Protein AF-A0AAD1YSZ8-F1 (afdb_monomer_lite)

Sequence (141 aa):
MVHGKKKKKDLIISEPYPESEYNPNRDILDGDGWISILDLLDPLHGKFGFSKLRKNFLRIESKSMPIHTPIPKPDQERLEKRAAYEQSKKDITRWEPLVKRHREAPTLYFDEDVDLGFSTVGAIASEFEPRTDLRRKLLPW

Foldseek 3Di:
DDDDDDDDDDPPDDDPDDDDPPDDDCVVDPDNSDDDVVNVCVVCPPPPPCPVVVVVVVVCVVPVPPPDDDDPPVVVVVVVVVVVVVVVVVVVVVCVVVVVCVVPDPDDDDDDPDCVDPPDVVVVVVPDDDPDPVSCVVDPD

Structure (mmCIF, N/CA/C/O backbone):
data_AF-A0AAD1YSZ8-F1
#
_entry.id   AF-A0AAD1YSZ8-F1
#
loop_
_atom_site.group_PDB
_atom_site.id
_atom_site.type_symbol
_atom_site.label_atom_id
_atom_site.label_alt_id
_atom_site.label_comp_id
_atom_site.label_asym_id
_atom_site.label_entity_id
_atom_site.label_seq_id
_atom_site.pdbx_PDB_ins_code
_atom_site.Cartn_x
_atom_site.Cartn_y
_atom_site.Cartn_z
_atom_site.occupancy
_atom_site.B_iso_or_equiv
_atom_site.auth_seq_id
_atom_site.auth_comp_id
_atom_site.auth_asym_id
_atom_site.auth_atom_id
_atom_site.pdbx_PDB_model_num
ATOM 1 N N . MET A 1 1 ? -86.068 -32.393 27.245 1.00 35.75 1 MET A N 1
ATOM 2 C CA . MET A 1 1 ? -84.745 -32.650 27.866 1.00 35.75 1 MET A CA 1
ATOM 3 C C . MET A 1 1 ? -83.697 -32.055 26.926 1.00 35.75 1 MET A C 1
ATOM 5 O O . MET A 1 1 ? -83.772 -32.385 25.761 1.00 35.75 1 MET A O 1
ATOM 9 N N . VAL A 1 2 ? -82.786 -31.131 27.241 1.00 41.03 2 VAL A N 1
ATOM 10 C CA . VAL A 1 2 ? -82.328 -30.460 28.470 1.00 41.03 2 VAL A CA 1
ATOM 11 C C . VAL A 1 2 ? -81.862 -29.054 28.045 1.00 41.03 2 VAL A C 1
ATOM 13 O O . VAL A 1 2 ? -81.104 -28.928 27.089 1.00 41.03 2 VAL A O 1
ATOM 16 N N . HIS A 1 3 ? -82.303 -27.997 28.734 1.00 36.66 3 HIS A N 1
ATOM 17 C CA . HIS A 1 3 ? -81.776 -26.638 28.546 1.00 36.66 3 HIS A CA 1
ATOM 18 C C . HIS A 1 3 ? -80.507 -26.461 29.394 1.00 36.66 3 HIS A C 1
ATOM 20 O O . HIS A 1 3 ? -80.585 -26.422 30.622 1.00 36.66 3 HIS A O 1
ATOM 26 N N . GLY A 1 4 ? -79.341 -26.338 28.758 1.00 44.09 4 GLY A N 1
ATOM 27 C CA . GLY A 1 4 ? -78.076 -26.049 29.440 1.00 44.09 4 GLY A CA 1
ATOM 28 C C . GLY A 1 4 ? -77.874 -24.547 29.647 1.00 44.09 4 GLY A C 1
ATOM 29 O O . GLY A 1 4 ? -77.461 -23.844 28.728 1.00 44.09 4 GLY A O 1
ATOM 30 N N . LYS A 1 5 ? -78.143 -24.035 30.855 1.00 53.34 5 LYS A N 1
ATOM 31 C CA . LYS A 1 5 ? -77.819 -22.646 31.226 1.00 53.34 5 LYS A CA 1
ATOM 32 C C . LYS A 1 5 ? -76.303 -22.485 31.415 1.00 53.34 5 LYS A C 1
ATOM 34 O O . LYS A 1 5 ? -75.741 -23.046 32.352 1.00 53.34 5 LYS A O 1
ATOM 39 N N . LYS A 1 6 ? -75.641 -21.677 30.578 1.00 60.00 6 LYS A N 1
ATOM 40 C CA . LYS A 1 6 ? -74.258 -21.224 30.821 1.00 60.00 6 LYS A CA 1
ATOM 41 C C . LYS A 1 6 ? -74.268 -20.073 31.832 1.00 60.00 6 LYS A C 1
ATOM 43 O O . LYS A 1 6 ? -74.847 -19.024 31.561 1.00 60.00 6 LYS A O 1
ATOM 48 N N . LYS A 1 7 ? -73.630 -20.258 32.991 1.00 63.22 7 LYS A N 1
ATOM 49 C CA . LYS A 1 7 ? -73.382 -19.171 33.950 1.00 63.22 7 LYS A CA 1
ATOM 50 C C . LYS A 1 7 ? -72.205 -18.317 33.469 1.00 63.22 7 LYS A C 1
ATOM 52 O O . LYS A 1 7 ? -71.133 -18.859 33.209 1.00 63.22 7 LYS A O 1
ATOM 57 N N . LYS A 1 8 ? -72.406 -17.000 33.356 1.00 63.00 8 LYS A N 1
ATOM 58 C CA . LYS A 1 8 ? -71.309 -16.033 33.215 1.00 63.00 8 LYS A CA 1
ATOM 59 C C . LYS A 1 8 ? -70.582 -15.956 34.559 1.00 63.00 8 LYS A C 1
ATOM 61 O O . LYS A 1 8 ? -71.233 -15.860 35.594 1.00 63.00 8 LYS A O 1
ATOM 66 N N . LYS A 1 9 ? -69.257 -16.088 34.535 1.00 60.94 9 LYS A N 1
ATOM 67 C CA . LYS A 1 9 ? -68.403 -15.817 35.693 1.00 60.94 9 LYS A CA 1
ATOM 68 C C . LYS A 1 9 ? -68.094 -14.324 35.662 1.00 60.94 9 LYS A C 1
ATOM 70 O O . LYS A 1 9 ? -67.579 -13.860 34.647 1.00 60.94 9 LYS A O 1
ATOM 75 N N . ASP A 1 10 ? -68.424 -13.609 36.729 1.00 58.53 10 ASP A N 1
ATOM 76 C CA . ASP A 1 10 ? -68.004 -12.221 36.902 1.00 58.53 10 ASP A CA 1
ATOM 77 C C . ASP A 1 10 ? -66.487 -12.220 37.098 1.00 58.53 10 ASP A C 1
ATOM 79 O O . ASP A 1 10 ? -65.963 -12.725 38.092 1.00 58.53 10 ASP A O 1
ATOM 83 N N . LEU A 1 11 ? -65.776 -11.757 36.072 1.00 56.28 11 LEU A N 1
ATOM 84 C CA . LEU A 1 11 ? -64.326 -11.658 36.073 1.00 56.28 11 LEU A CA 1
ATOM 85 C C . LEU A 1 11 ? -63.972 -10.384 36.841 1.00 56.28 11 LEU A C 1
ATOM 87 O O . LEU A 1 11 ? -63.948 -9.295 36.276 1.00 56.28 11 LEU A O 1
ATOM 91 N N . ILE A 1 12 ? -63.767 -10.512 38.150 1.00 61.81 12 ILE A N 1
ATOM 92 C CA . ILE A 1 12 ? -63.179 -9.436 38.947 1.00 61.81 12 ILE A CA 1
ATOM 93 C C . ILE A 1 12 ? -61.693 -9.413 38.589 1.00 61.81 12 ILE A C 1
ATOM 95 O O . ILE A 1 12 ? -60.933 -10.294 38.991 1.00 61.81 12 ILE A O 1
ATOM 99 N N . ILE A 1 13 ? -61.309 -8.447 37.759 1.00 56.69 13 ILE A N 1
ATOM 100 C CA . ILE A 1 13 ? -59.917 -8.184 37.403 1.00 56.69 13 ILE A CA 1
ATOM 101 C C . ILE A 1 13 ? -59.352 -7.323 38.532 1.00 56.69 13 ILE A C 1
ATOM 103 O O . ILE A 1 13 ? -59.610 -6.127 38.585 1.00 56.69 13 ILE A O 1
ATOM 107 N N . SER A 1 14 ? -58.646 -7.945 39.475 1.00 63.28 14 SER A N 1
ATOM 108 C CA . SER A 1 14 ? -57.835 -7.214 40.446 1.00 63.28 14 SER A CA 1
ATOM 109 C C . SER A 1 14 ? -56.508 -6.849 39.794 1.00 63.28 14 SER A C 1
ATOM 111 O O . SER A 1 14 ? -55.806 -7.727 39.284 1.00 63.28 14 SER A O 1
ATOM 113 N N . GLU A 1 15 ? -56.176 -5.568 39.815 1.00 61.38 15 GLU A N 1
ATOM 114 C CA . GLU A 1 15 ? -54.910 -5.044 39.318 1.00 61.38 15 GLU A CA 1
ATOM 115 C C . GLU A 1 15 ? -53.745 -5.701 40.083 1.00 61.38 15 GLU A C 1
ATOM 117 O O . GLU A 1 15 ? -53.833 -5.886 41.300 1.00 61.38 15 GLU A O 1
ATOM 122 N N . PRO A 1 16 ? -52.657 -6.108 39.408 1.00 61.41 16 PRO A N 1
ATOM 123 C CA . PRO A 1 16 ? -51.588 -6.884 40.036 1.00 61.41 16 PRO A CA 1
ATOM 124 C C . PRO A 1 16 ? -50.692 -6.078 40.992 1.00 61.41 16 PRO A C 1
ATOM 126 O O . PRO A 1 16 ? -49.785 -6.664 41.585 1.00 61.41 16 PRO A O 1
ATOM 129 N N . TYR A 1 17 ? -50.913 -4.767 41.154 1.00 58.97 17 TYR A N 1
ATOM 130 C CA . TYR A 1 17 ? -50.042 -3.897 41.945 1.00 58.97 17 TYR A CA 1
ATOM 131 C C . TYR A 1 17 ? -50.820 -2.936 42.855 1.00 58.97 17 TYR A C 1
ATOM 133 O O . TYR A 1 17 ? -51.924 -2.529 42.506 1.00 58.97 17 TYR A O 1
ATOM 141 N N . PRO A 1 18 ? -50.247 -2.556 44.016 1.00 63.06 18 PRO A N 1
ATOM 142 C CA . PRO A 1 18 ? -50.830 -1.546 44.894 1.00 63.06 18 PRO A CA 1
ATOM 143 C C . PRO A 1 18 ? -50.883 -0.190 44.184 1.00 63.06 18 PRO A C 1
ATOM 145 O O . PRO A 1 18 ? -49.874 0.236 43.616 1.00 63.06 18 PRO A O 1
ATOM 148 N N . GLU A 1 19 ? -52.026 0.494 44.256 1.00 59.00 19 GLU A N 1
ATOM 149 C CA . GLU A 1 19 ? -52.185 1.871 43.782 1.00 59.00 19 GLU A CA 1
ATOM 150 C C . GLU A 1 19 ? -51.158 2.770 44.489 1.00 59.00 19 GLU A C 1
ATOM 152 O O . GLU A 1 19 ? -51.250 3.044 45.685 1.00 59.00 19 GLU A O 1
ATOM 157 N N . SER A 1 20 ? -50.119 3.169 43.758 1.00 60.19 20 SER A N 1
ATOM 158 C CA . SER A 1 20 ? -49.073 4.072 44.227 1.00 60.19 20 SER A CA 1
ATOM 159 C C . SER A 1 20 ? -49.103 5.312 43.352 1.00 60.19 20 SER A C 1
ATOM 161 O O . SER A 1 20 ? -48.884 5.216 42.146 1.00 60.19 20 SER A O 1
ATOM 163 N N . GLU A 1 21 ? -49.308 6.478 43.965 1.00 60.91 21 GLU A N 1
ATOM 164 C CA . GLU A 1 21 ? -49.285 7.794 43.301 1.00 60.91 21 GLU A CA 1
ATOM 165 C C . GLU A 1 21 ? -47.957 8.085 42.578 1.00 60.91 21 GLU A C 1
ATOM 167 O O . GLU A 1 21 ? -47.877 8.984 41.744 1.00 60.91 21 GLU A O 1
ATOM 172 N N . TYR A 1 22 ? -46.908 7.317 42.885 1.00 61.47 22 TYR A N 1
ATOM 173 C CA . TYR A 1 22 ? -45.571 7.471 42.316 1.00 61.47 22 TYR A CA 1
ATOM 174 C C . TYR A 1 22 ? -45.203 6.392 41.296 1.00 61.47 22 TYR A C 1
ATOM 176 O O . TYR A 1 22 ? -44.086 6.415 40.778 1.00 61.47 22 TYR A O 1
ATOM 184 N N . ASN A 1 23 ? -46.096 5.439 41.016 1.00 58.16 23 ASN A N 1
ATOM 185 C CA . ASN A 1 23 ? -45.854 4.420 40.005 1.00 58.16 23 ASN A CA 1
ATOM 186 C C . ASN A 1 23 ? -46.560 4.831 38.706 1.00 58.16 23 ASN A C 1
ATOM 188 O O . ASN A 1 23 ? -47.785 4.729 38.635 1.00 58.16 23 ASN A O 1
ATOM 192 N N . PRO A 1 24 ? -45.844 5.320 37.677 1.00 60.09 24 PRO A N 1
ATOM 193 C CA . PRO A 1 24 ? -46.475 5.564 36.392 1.00 60.09 24 PRO A CA 1
ATOM 194 C C . PRO A 1 24 ? -46.965 4.221 35.841 1.00 60.09 24 PRO A C 1
ATOM 196 O O . PRO A 1 24 ? -46.170 3.344 35.499 1.00 60.09 24 PRO A O 1
ATOM 199 N N . ASN A 1 25 ? -48.285 4.039 35.795 1.00 54.56 25 ASN A N 1
ATOM 200 C CA . ASN A 1 25 ? -48.889 2.871 35.172 1.00 54.56 25 ASN A CA 1
ATOM 201 C C . ASN A 1 25 ? -48.414 2.806 33.717 1.00 54.56 25 ASN A C 1
ATOM 203 O O . ASN A 1 25 ? -48.529 3.784 32.976 1.00 54.56 25 ASN A O 1
ATOM 207 N N . ARG A 1 26 ? -47.880 1.643 33.318 1.00 54.31 26 ARG A N 1
ATOM 208 C CA . ARG A 1 26 ? -47.370 1.374 31.960 1.00 54.31 26 ARG A CA 1
ATOM 209 C C . ARG A 1 26 ? -48.365 1.736 30.852 1.00 54.31 26 ARG A C 1
ATOM 211 O O . ARG A 1 26 ? -47.930 2.020 29.746 1.00 54.31 26 ARG A O 1
ATOM 218 N N . ASP A 1 27 ? -49.656 1.768 31.176 1.00 54.41 27 ASP A N 1
ATOM 219 C CA . ASP A 1 27 ? -50.756 2.013 30.244 1.00 54.41 27 ASP A CA 1
ATOM 220 C C . ASP A 1 27 ? -51.117 3.506 30.061 1.00 54.41 27 ASP A C 1
ATOM 222 O O . ASP A 1 27 ? -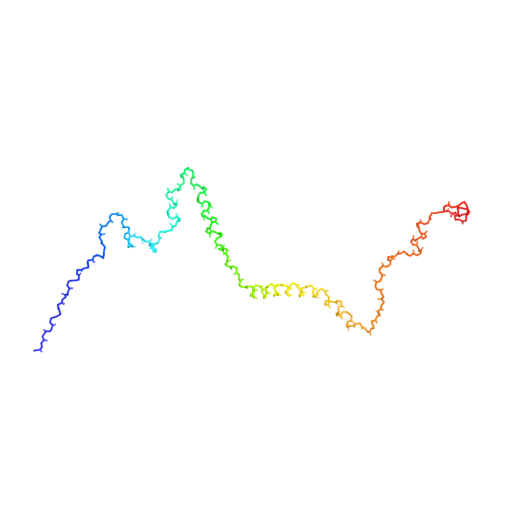51.941 3.820 29.210 1.00 54.41 27 ASP A O 1
ATOM 226 N N . ILE A 1 28 ? -50.530 4.439 30.832 1.00 54.84 28 ILE A N 1
ATOM 227 C CA . ILE A 1 28 ? -50.812 5.896 30.730 1.00 54.84 28 ILE A CA 1
ATOM 228 C C . ILE A 1 28 ? -49.796 6.620 29.824 1.00 54.84 28 ILE A C 1
ATOM 230 O O . ILE A 1 28 ? -49.979 7.780 29.459 1.00 54.84 28 ILE A O 1
ATOM 234 N N . LEU A 1 29 ? -48.718 5.943 29.429 1.00 53.88 29 LEU A N 1
ATOM 235 C CA . LEU A 1 29 ? -47.726 6.496 28.517 1.00 53.88 29 LEU A CA 1
ATOM 236 C C . LEU A 1 29 ? -48.096 6.083 27.087 1.00 53.88 29 LEU A C 1
ATOM 238 O O . LEU A 1 29 ? -47.843 4.951 26.693 1.00 53.88 29 LEU A O 1
ATOM 242 N N . ASP A 1 30 ? -48.690 6.991 26.307 1.00 50.62 30 ASP A N 1
ATOM 243 C CA . ASP A 1 30 ? -48.812 6.824 24.853 1.00 50.62 30 ASP A CA 1
ATOM 244 C C . ASP A 1 30 ? -47.394 6.781 24.245 1.00 50.62 30 ASP A C 1
ATOM 246 O O . ASP A 1 30 ? -46.744 7.807 24.037 1.00 50.62 30 ASP A O 1
ATOM 250 N N . GLY A 1 31 ? -46.884 5.568 24.030 1.00 57.53 31 GLY A N 1
ATOM 251 C CA . GLY A 1 31 ? -45.515 5.273 23.597 1.00 57.53 31 GLY A CA 1
ATOM 252 C C . GLY A 1 31 ? -44.992 4.007 24.278 1.00 57.53 31 GLY A C 1
ATOM 253 O O . GLY A 1 31 ? -45.645 3.474 25.164 1.00 57.53 31 GLY A O 1
ATOM 254 N N . ASP A 1 32 ? -43.810 3.509 23.902 1.00 59.94 32 ASP A N 1
ATOM 255 C CA . ASP A 1 32 ? -43.276 2.204 24.345 1.00 59.94 32 ASP A CA 1
ATOM 256 C C . ASP A 1 32 ? -43.107 2.034 25.883 1.00 59.94 32 ASP A C 1
ATOM 258 O O . ASP A 1 32 ? -42.623 1.003 26.348 1.00 59.94 32 ASP A O 1
ATOM 262 N N . GLY A 1 33 ? -43.488 3.015 26.709 1.00 61.44 33 GLY A N 1
ATOM 263 C CA . GLY A 1 33 ? -43.425 2.959 28.172 1.00 61.44 33 GLY A CA 1
ATOM 264 C C . GLY A 1 33 ? -42.002 3.023 28.734 1.00 61.44 33 GLY A C 1
ATOM 265 O O . GLY A 1 33 ? -41.804 2.869 29.939 1.00 61.44 33 GLY A O 1
ATOM 266 N N . TRP A 1 34 ? -41.002 3.239 27.875 1.00 71.62 34 TRP A N 1
ATOM 267 C CA . TRP A 1 34 ? -39.603 3.401 28.255 1.00 71.62 34 TRP A CA 1
ATOM 268 C C . TRP A 1 34 ? -39.273 4.886 28.356 1.00 71.62 34 TRP A C 1
ATOM 270 O O . TRP A 1 34 ? -39.279 5.606 27.360 1.00 71.62 34 TRP A O 1
ATOM 280 N N . ILE A 1 35 ? -38.934 5.333 29.562 1.00 75.62 35 ILE A N 1
ATOM 281 C CA . ILE A 1 35 ? -38.391 6.673 29.778 1.00 75.62 35 ILE A CA 1
ATOM 282 C C . ILE A 1 35 ? -36.970 6.698 29.201 1.00 75.62 35 ILE A C 1
ATOM 284 O O . ILE A 1 35 ? -36.090 5.959 29.651 1.00 75.62 35 ILE A O 1
ATOM 288 N N . SER A 1 36 ? -36.742 7.541 28.193 1.00 77.62 36 SER A N 1
ATOM 289 C CA . SER A 1 36 ? -35.405 7.788 27.645 1.00 77.62 36 SER A CA 1
ATOM 290 C C . SER A 1 36 ? -34.648 8.793 28.514 1.00 77.62 36 SER A C 1
ATOM 292 O O . SER A 1 36 ? -35.233 9.679 29.129 1.00 77.62 36 SER A O 1
ATOM 294 N N . ILE A 1 37 ? -33.315 8.723 28.524 1.00 80.19 37 ILE A N 1
ATOM 295 C CA . ILE A 1 37 ? -32.481 9.729 29.203 1.00 80.19 37 ILE A CA 1
ATOM 296 C C . ILE A 1 37 ? -32.732 11.137 28.628 1.00 80.19 37 ILE A C 1
ATOM 298 O O . ILE A 1 37 ? -32.591 12.124 29.346 1.00 80.19 37 ILE A O 1
ATOM 302 N N . LEU A 1 38 ? -33.145 11.238 27.359 1.00 80.00 38 LEU A N 1
ATOM 303 C CA . LEU A 1 38 ? -33.551 12.505 26.743 1.00 80.00 38 LEU A CA 1
ATOM 304 C C . LEU A 1 38 ? -34.799 13.101 27.414 1.00 80.00 38 LEU A C 1
ATOM 306 O O . LEU A 1 38 ? -34.802 14.290 27.714 1.00 80.00 38 LEU A O 1
ATOM 310 N N . ASP A 1 39 ? -35.784 12.267 27.745 1.00 82.69 39 ASP A N 1
ATOM 311 C CA . ASP A 1 39 ? -37.025 12.662 28.429 1.00 82.69 39 ASP A CA 1
ATOM 312 C C . ASP A 1 39 ? -36.744 13.166 29.860 1.00 82.69 39 ASP A C 1
ATOM 314 O O . ASP A 1 39 ? -37.315 14.144 30.335 1.00 82.69 39 ASP A O 1
ATOM 318 N N . LEU A 1 40 ? -35.730 12.597 30.522 1.00 85.31 40 LEU A N 1
ATOM 319 C CA . LEU A 1 40 ? -35.238 13.094 31.815 1.00 85.31 40 LEU A CA 1
ATOM 320 C C . LEU A 1 40 ? -34.484 14.435 31.712 1.00 85.31 40 LEU A C 1
ATOM 322 O O . LEU A 1 40 ? -34.349 15.154 32.706 1.00 85.31 40 LEU A O 1
ATOM 326 N N . LEU A 1 41 ? -33.955 14.771 30.532 1.00 82.31 41 LEU A N 1
ATOM 327 C CA . LEU A 1 41 ? -33.184 15.993 30.280 1.00 82.31 41 LEU A CA 1
ATOM 328 C C . LEU A 1 41 ? -34.051 17.150 29.761 1.00 82.31 41 LEU A C 1
ATOM 330 O O . LEU A 1 41 ? -33.642 18.309 29.890 1.00 82.31 41 LEU A O 1
ATOM 334 N N . ASP A 1 42 ? -35.236 16.869 29.222 1.00 82.50 42 ASP A N 1
ATOM 335 C CA . ASP A 1 42 ? -36.165 17.875 28.696 1.00 82.50 42 ASP A CA 1
ATOM 336 C C . ASP A 1 42 ? -36.655 18.888 29.753 1.00 82.50 42 ASP A C 1
ATOM 338 O O . ASP A 1 42 ? -36.625 20.091 29.477 1.00 82.50 42 ASP A O 1
ATOM 342 N N . PRO A 1 43 ? -36.964 18.506 31.010 1.00 84.38 43 PRO A N 1
ATOM 343 C CA . PRO A 1 43 ? -37.306 19.459 32.076 1.00 84.38 43 PRO A CA 1
ATOM 344 C C . PRO A 1 43 ? -36.167 20.413 32.474 1.00 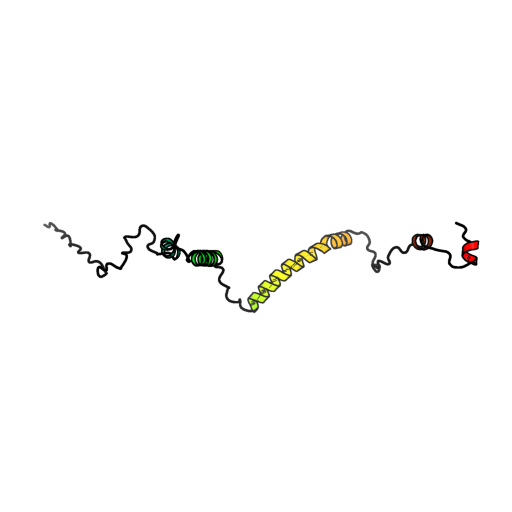84.38 43 PRO A C 1
ATOM 346 O O . PRO A 1 43 ? -36.378 21.402 33.187 1.00 84.38 43 PRO A O 1
ATOM 349 N N . LEU A 1 44 ? -34.932 20.112 32.062 1.00 78.94 44 LEU A N 1
ATOM 350 C CA . LEU A 1 44 ? -33.756 20.956 32.285 1.00 78.94 44 LEU A CA 1
ATOM 351 C C . LEU A 1 44 ? -33.504 21.917 31.113 1.00 78.94 44 LEU A C 1
ATOM 353 O O . LEU A 1 44 ? -32.561 22.717 31.160 1.00 78.94 44 LEU A O 1
ATOM 357 N N . HIS A 1 45 ? -34.347 21.879 30.078 1.00 75.25 45 HIS A N 1
ATOM 358 C CA . HIS A 1 45 ? -34.267 22.776 28.937 1.00 75.25 45 HIS A CA 1
ATOM 359 C C . HIS A 1 45 ? -34.424 24.242 29.370 1.00 75.25 45 HIS A C 1
ATOM 361 O O . HIS A 1 45 ? -35.360 24.613 30.071 1.00 75.25 45 HIS A O 1
ATOM 367 N N . GLY A 1 46 ? -33.475 25.096 28.975 1.00 73.94 46 GLY A N 1
ATOM 368 C CA . GLY A 1 46 ? -33.484 26.524 29.318 1.00 73.94 46 GLY A CA 1
ATOM 369 C C . GLY A 1 46 ? -33.012 26.867 30.738 1.00 73.94 46 GLY A C 1
ATOM 370 O O . GLY A 1 46 ? -32.883 28.050 31.051 1.00 73.94 46 GLY A O 1
ATOM 371 N N . LYS A 1 47 ? -32.685 25.881 31.588 1.00 80.94 47 LYS A N 1
ATOM 372 C CA . LYS A 1 47 ? -32.103 26.146 32.914 1.00 80.94 47 LYS A CA 1
ATOM 373 C C . LYS A 1 47 ? -30.614 26.487 32.805 1.00 80.94 47 LYS A C 1
ATOM 375 O O . LYS A 1 47 ? -29.839 25.801 32.130 1.00 80.94 47 LYS A O 1
ATOM 380 N N . PHE A 1 48 ? -30.193 27.544 33.499 1.00 77.00 48 PHE A N 1
ATOM 381 C CA . PHE A 1 48 ? -28.784 27.939 33.556 1.00 77.00 48 PHE A CA 1
ATOM 382 C C . PHE A 1 48 ? -27.931 26.818 34.175 1.00 77.00 48 PHE A C 1
ATOM 384 O O . PHE A 1 48 ? -28.292 26.236 35.192 1.00 77.00 48 PHE A O 1
ATOM 391 N N . GLY A 1 49 ? -26.796 26.502 33.541 1.00 79.00 49 GLY A N 1
ATOM 392 C CA . GLY A 1 49 ? -25.821 25.517 34.032 1.00 79.00 49 GLY A CA 1
ATOM 393 C C . GLY A 1 49 ? -25.909 24.105 33.430 1.00 79.00 49 GLY A C 1
ATOM 394 O O . GLY A 1 49 ? -24.908 23.392 33.448 1.00 79.00 49 GLY A O 1
ATOM 395 N N . PHE A 1 50 ? -27.027 23.713 32.805 1.00 81.44 50 PHE A N 1
ATOM 396 C CA . PHE A 1 50 ? -27.246 22.324 32.342 1.00 81.44 50 PHE A CA 1
ATOM 397 C C . PHE A 1 50 ? -26.956 22.077 30.848 1.00 81.44 50 PHE A C 1
ATOM 399 O O . PHE A 1 50 ? -26.969 20.940 30.377 1.00 81.44 50 PHE A O 1
ATOM 406 N N . SER A 1 51 ? -26.600 23.115 30.085 1.00 81.50 51 SER A N 1
ATOM 407 C CA . SER A 1 51 ? -26.311 23.000 28.644 1.00 81.50 51 SER A CA 1
ATOM 408 C C . SER A 1 51 ? -25.093 22.121 28.321 1.00 81.50 51 SER A C 1
ATOM 410 O O . SER A 1 51 ? -25.067 21.449 27.288 1.00 81.50 51 SER A O 1
ATOM 412 N N . LYS A 1 52 ? -24.085 22.088 29.205 1.00 85.50 52 LYS A N 1
ATOM 413 C CA . LYS A 1 52 ? -22.895 21.227 29.060 1.00 85.50 52 LYS A CA 1
ATOM 414 C C . LYS A 1 52 ? -23.240 19.743 29.202 1.00 85.50 52 LYS A C 1
ATOM 416 O O . LYS A 1 52 ? -22.713 18.930 28.449 1.00 85.50 52 LYS A O 1
ATOM 421 N N . LEU A 1 53 ? -24.138 19.406 30.129 1.00 85.00 53 LEU A N 1
ATOM 422 C CA . LEU A 1 53 ? -24.577 18.032 30.372 1.00 85.00 53 LEU A CA 1
ATOM 423 C C . LEU A 1 53 ? -25.260 17.450 29.130 1.00 85.00 53 LEU A C 1
ATOM 425 O O . LEU A 1 53 ? -24.854 16.395 28.646 1.00 85.00 53 LEU A O 1
ATOM 429 N N . ARG A 1 54 ? -26.201 18.198 28.541 1.00 83.00 54 ARG A N 1
ATOM 430 C CA . ARG A 1 54 ? -26.884 17.806 27.298 1.00 83.00 54 ARG A CA 1
ATOM 431 C C . ARG A 1 54 ? -25.906 17.602 26.139 1.00 83.00 54 ARG A C 1
ATOM 433 O O . ARG A 1 54 ? -25.968 16.591 25.449 1.00 83.00 54 ARG A O 1
ATOM 440 N N . LYS A 1 55 ? -24.958 18.529 25.951 1.00 84.69 55 LYS A N 1
ATOM 441 C CA . LYS A 1 55 ? -23.917 18.414 24.910 1.00 84.69 55 LYS A CA 1
ATOM 442 C C . LYS A 1 55 ? -23.042 17.171 25.091 1.00 84.69 55 LYS A C 1
ATOM 444 O O . LYS A 1 55 ? -22.686 16.531 24.107 1.00 84.69 55 LYS A O 1
ATOM 449 N N . ASN A 1 56 ? -22.694 16.827 26.330 1.00 85.31 56 ASN A N 1
ATOM 450 C CA . ASN A 1 56 ? -21.916 15.625 26.618 1.00 85.31 56 ASN A CA 1
ATOM 451 C C . ASN A 1 56 ? -22.714 14.354 26.321 1.00 85.31 56 ASN A C 1
ATOM 453 O O . ASN A 1 56 ? -22.156 13.439 25.725 1.00 85.31 56 ASN A O 1
ATOM 457 N N . PHE A 1 57 ? -23.998 14.319 26.678 1.00 84.06 57 PHE A N 1
ATOM 458 C CA . PHE A 1 57 ? -24.855 13.166 26.413 1.00 84.06 57 PHE A CA 1
ATOM 459 C C . PHE A 1 57 ? -25.056 12.933 24.912 1.00 84.06 57 PHE A C 1
ATOM 461 O O . PHE A 1 57 ? -24.761 11.847 24.432 1.00 84.06 57 PHE A O 1
ATOM 468 N N . LEU A 1 58 ? -25.387 13.980 24.147 1.00 83.00 58 LEU A N 1
ATOM 469 C CA . LEU A 1 58 ? -25.470 13.902 22.681 1.00 83.00 58 LEU A CA 1
ATOM 470 C C . LEU A 1 58 ? -24.149 13.435 22.050 1.00 83.00 58 LEU A C 1
ATOM 472 O O . LEU A 1 58 ? -24.139 12.740 21.037 1.00 83.00 58 LEU A O 1
ATOM 476 N N . ARG A 1 59 ? -23.003 13.795 22.646 1.00 83.62 59 ARG A N 1
ATOM 477 C CA . ARG A 1 59 ? -21.687 13.322 22.195 1.00 83.62 59 ARG A CA 1
ATOM 478 C C . ARG A 1 59 ? -21.459 11.846 22.518 1.00 83.62 59 ARG A C 1
ATOM 480 O O . ARG A 1 59 ? -20.785 11.179 21.747 1.00 83.62 59 ARG A O 1
ATOM 487 N N . ILE A 1 60 ? -21.960 11.355 23.647 1.00 83.31 60 ILE A N 1
ATOM 488 C CA . ILE A 1 60 ? -21.859 9.945 24.047 1.00 83.31 60 ILE A CA 1
ATOM 489 C C . ILE A 1 60 ? -22.784 9.086 23.181 1.00 83.31 60 ILE A C 1
ATOM 491 O O . ILE A 1 60 ? -22.342 8.062 22.677 1.00 83.31 60 ILE A O 1
ATOM 495 N N . GLU A 1 61 ? -24.014 9.540 22.950 1.00 80.44 61 GLU A N 1
ATOM 496 C CA . GLU A 1 61 ? -24.996 8.887 22.080 1.00 80.44 61 GLU A CA 1
ATOM 497 C C . GLU A 1 61 ? -24.512 8.831 20.621 1.00 80.44 61 GLU A C 1
ATOM 499 O O . GLU A 1 61 ? -24.573 7.786 19.987 1.00 80.44 61 GLU A O 1
ATOM 504 N N . SER A 1 62 ? -23.925 9.918 20.102 1.00 76.44 62 SER A N 1
ATOM 505 C CA . SER A 1 62 ? -23.374 9.949 18.734 1.00 76.44 62 SER A CA 1
ATOM 506 C C . SER A 1 62 ? -22.013 9.261 18.571 1.00 76.44 62 SER A C 1
ATOM 508 O O . SER A 1 62 ? -21.681 8.823 17.472 1.00 76.44 62 SER A O 1
ATOM 510 N N . LYS A 1 63 ? -21.198 9.169 19.633 1.00 68.94 63 LYS A N 1
ATOM 511 C CA . LYS A 1 63 ? -19.894 8.476 19.629 1.00 68.94 63 LYS A CA 1
ATOM 512 C C . LYS A 1 63 ? -19.936 7.148 20.373 1.00 68.94 63 LYS A C 1
ATOM 514 O O . LYS A 1 63 ? -18.899 6.708 20.870 1.00 68.94 63 LYS A O 1
ATOM 519 N N . SER A 1 64 ? -21.091 6.492 20.436 1.00 63.09 64 SER A N 1
ATOM 520 C CA . SER A 1 64 ? -21.254 5.182 21.069 1.00 63.09 64 SER A CA 1
ATOM 521 C C . SER A 1 64 ? -20.606 4.054 20.251 1.00 63.09 64 SER A C 1
ATOM 523 O O . SER A 1 64 ? -21.209 3.006 20.049 1.00 63.09 64 SER A O 1
ATOM 525 N N . MET A 1 65 ? -19.387 4.252 19.751 1.00 62.94 65 MET A N 1
ATOM 526 C CA . MET A 1 65 ? -18.522 3.151 19.360 1.00 62.94 65 MET A CA 1
ATOM 527 C C . MET A 1 65 ? -17.860 2.682 20.655 1.00 62.94 65 MET A C 1
ATOM 529 O O . MET A 1 65 ? -16.862 3.286 21.066 1.00 62.94 65 MET A O 1
ATOM 533 N N . PRO A 1 66 ? -18.429 1.689 21.370 1.00 72.56 66 PRO A N 1
ATOM 534 C CA . PRO A 1 66 ? -17.730 1.100 22.496 1.00 72.56 66 PRO A CA 1
ATOM 535 C C . PRO A 1 66 ? -16.357 0.654 22.003 1.00 72.56 66 PRO A C 1
ATOM 537 O O . PRO A 1 66 ? -16.228 0.112 20.904 1.00 72.56 66 PRO A O 1
ATOM 540 N N . ILE A 1 67 ? -15.323 0.905 22.805 1.00 74.38 67 ILE A N 1
ATOM 541 C CA . ILE A 1 67 ? -13.999 0.355 22.529 1.00 74.38 67 ILE A CA 1
ATOM 542 C C . ILE A 1 67 ? -14.180 -1.162 22.517 1.00 74.38 67 ILE A C 1
ATOM 544 O O . ILE A 1 67 ? -14.477 -1.763 23.550 1.00 74.38 67 ILE A O 1
ATOM 548 N N . HIS A 1 68 ? -14.094 -1.757 21.328 1.00 75.81 68 HIS A N 1
ATOM 549 C CA . HIS A 1 68 ? -14.254 -3.192 21.170 1.00 75.81 68 HIS A CA 1
ATOM 550 C C . HIS A 1 68 ? -13.186 -3.906 21.991 1.00 75.81 68 HIS A C 1
ATOM 552 O O . HIS A 1 68 ? -12.048 -3.440 22.109 1.00 75.81 68 HIS A O 1
ATOM 558 N N . THR A 1 69 ? -13.561 -5.044 22.566 1.00 81.12 69 THR A N 1
ATOM 559 C CA . THR A 1 69 ? -12.599 -5.900 23.244 1.00 81.12 69 THR A CA 1
ATOM 560 C C . THR A 1 69 ? -11.486 -6.276 22.264 1.00 81.12 69 THR A C 1
ATOM 562 O O . THR A 1 69 ? -11.766 -6.535 21.089 1.00 81.12 69 THR A O 1
ATOM 565 N N . PRO A 1 70 ? -10.216 -6.278 22.710 1.00 83.38 70 PRO A N 1
ATOM 566 C CA . PRO A 1 70 ? -9.114 -6.642 21.838 1.00 83.38 70 PRO A CA 1
ATOM 567 C C . PRO A 1 70 ? -9.339 -8.055 21.293 1.00 83.38 70 PRO A C 1
ATOM 569 O O . PRO A 1 70 ? -9.683 -8.980 22.031 1.00 83.38 70 PRO A O 1
ATOM 572 N N . ILE A 1 71 ? -9.171 -8.196 19.980 1.00 83.56 71 ILE A N 1
ATOM 573 C CA . ILE A 1 71 ? -9.324 -9.463 19.265 1.00 83.56 71 ILE A CA 1
ATOM 574 C C . ILE A 1 71 ? -8.206 -10.422 19.722 1.00 83.56 71 ILE A C 1
ATOM 576 O O . ILE A 1 71 ? -7.094 -9.969 20.008 1.00 83.56 71 ILE A O 1
ATOM 580 N N . PRO A 1 72 ? -8.444 -11.747 19.789 1.00 90.75 72 PRO A N 1
ATOM 581 C CA . PRO A 1 72 ? -7.376 -12.712 20.019 1.00 90.75 72 PRO A CA 1
ATOM 582 C C . PRO A 1 72 ? -6.232 -12.548 19.007 1.00 90.75 72 PRO A C 1
ATOM 584 O O . PRO A 1 72 ? -6.465 -12.417 17.805 1.00 90.75 72 PRO A O 1
ATOM 587 N N . LYS A 1 73 ? -4.985 -12.635 19.489 1.00 90.88 73 LYS A N 1
ATOM 588 C CA . LYS A 1 73 ? -3.758 -12.493 18.681 1.00 90.88 73 LYS A CA 1
ATOM 589 C C . LYS A 1 73 ? -3.785 -13.185 17.304 1.00 90.88 73 LYS A C 1
ATOM 591 O O . LYS A 1 73 ? -3.446 -12.515 16.331 1.00 90.88 73 LYS A O 1
ATOM 596 N N . PRO A 1 74 ? -4.196 -14.465 17.156 1.00 93.00 74 PRO A N 1
ATOM 597 C CA . PRO A 1 74 ? -4.162 -15.115 15.843 1.00 93.00 74 PRO A CA 1
ATOM 598 C C . PRO A 1 74 ? -5.090 -14.451 14.820 1.00 93.00 74 PRO A C 1
ATOM 600 O O . PRO A 1 74 ? -4.762 -14.390 13.636 1.00 93.00 74 PRO A O 1
ATOM 603 N N . ASP A 1 75 ? -6.239 -13.940 15.255 1.00 91.19 75 ASP A N 1
ATOM 604 C CA . ASP A 1 75 ? -7.195 -13.287 14.364 1.00 91.19 75 ASP A CA 1
ATOM 605 C C . ASP A 1 75 ? -6.788 -11.845 14.058 1.00 91.19 75 ASP A C 1
ATOM 607 O O . ASP A 1 75 ? -6.964 -11.388 12.926 1.00 91.19 75 ASP A O 1
ATOM 611 N N . GLN A 1 76 ? -6.146 -11.168 15.013 1.00 90.06 76 GLN A N 1
ATOM 612 C CA . GLN A 1 76 ? -5.501 -9.880 14.773 1.00 90.06 76 GLN A CA 1
ATOM 613 C C . GLN A 1 76 ? -4.409 -9.999 13.699 1.00 90.06 76 GLN A C 1
ATOM 615 O O . GLN A 1 76 ? -4.454 -9.281 12.701 1.00 90.06 76 GLN A O 1
ATOM 620 N N . GLU A 1 77 ? -3.487 -10.955 13.833 1.00 92.75 77 GLU A N 1
ATOM 621 C CA . GLU A 1 77 ? -2.424 -11.168 12.844 1.00 92.75 77 GLU A CA 1
ATOM 622 C C . GLU A 1 77 ? -2.980 -11.500 11.454 1.00 92.75 77 GLU A C 1
ATOM 624 O O . GLU A 1 77 ? -2.435 -11.072 10.437 1.00 92.75 77 GLU A O 1
ATOM 629 N N . ARG A 1 78 ? -4.073 -12.271 11.378 1.00 94.56 78 ARG A N 1
ATOM 630 C CA . ARG A 1 78 ? -4.751 -12.564 10.104 1.00 94.56 78 ARG A CA 1
ATOM 631 C C . ARG A 1 78 ? -5.297 -11.298 9.457 1.00 94.56 78 ARG A C 1
ATOM 633 O O . ARG A 1 78 ? -5.171 -11.143 8.243 1.00 94.56 78 ARG A O 1
ATOM 640 N N . LEU A 1 79 ? -5.910 -10.417 10.242 1.00 93.81 79 LEU A N 1
ATOM 641 C CA . LEU A 1 79 ? -6.446 -9.155 9.747 1.00 93.81 79 LEU A CA 1
ATOM 642 C C . LEU A 1 79 ? -5.325 -8.224 9.276 1.00 93.81 79 LEU A C 1
ATOM 644 O O . LEU A 1 79 ? -5.402 -7.688 8.171 1.00 93.81 79 LEU A O 1
ATOM 648 N N . GLU A 1 80 ? -4.264 -8.097 10.067 1.00 94.31 80 GLU A N 1
ATOM 649 C CA . GLU A 1 80 ? -3.087 -7.295 9.728 1.00 94.31 80 GLU A CA 1
ATOM 650 C C . GLU A 1 80 ? -2.418 -7.801 8.446 1.00 94.31 80 GLU A C 1
ATOM 652 O O . GLU A 1 80 ? -2.151 -7.015 7.538 1.00 94.31 80 GLU A O 1
ATOM 657 N N . LYS A 1 81 ? -2.243 -9.121 8.298 1.00 97.12 81 LYS A N 1
ATOM 658 C CA . LYS A 1 81 ? -1.706 -9.731 7.069 1.00 97.12 81 LYS A CA 1
ATOM 659 C C . LYS A 1 81 ? -2.589 -9.466 5.853 1.00 97.12 81 LYS A C 1
ATOM 661 O O . LYS A 1 81 ? -2.064 -9.191 4.778 1.00 97.12 81 LYS A O 1
ATOM 666 N N . ARG A 1 82 ? -3.917 -9.528 6.000 1.00 95.81 82 ARG A N 1
ATOM 667 C CA . ARG A 1 82 ? -4.851 -9.193 4.909 1.00 95.81 82 ARG A CA 1
ATOM 668 C C . ARG A 1 82 ? -4.729 -7.727 4.503 1.00 95.81 82 ARG A C 1
ATOM 670 O O . ARG A 1 82 ? -4.661 -7.437 3.313 1.00 95.81 82 ARG A O 1
ATOM 677 N N . ALA A 1 83 ? -4.661 -6.820 5.474 1.00 95.50 83 ALA A N 1
ATOM 678 C CA . ALA A 1 83 ? -4.482 -5.398 5.205 1.00 95.50 83 ALA A CA 1
ATOM 679 C C . ALA A 1 83 ? -3.138 -5.116 4.512 1.00 95.50 83 ALA A C 1
ATOM 681 O O . ALA A 1 83 ? -3.104 -4.395 3.515 1.00 95.50 83 ALA A O 1
ATOM 682 N N . ALA A 1 84 ? -2.055 -5.738 4.988 1.00 96.12 84 ALA A N 1
ATOM 683 C CA . ALA A 1 84 ? -0.737 -5.642 4.371 1.00 96.12 84 ALA A CA 1
ATOM 684 C C . ALA A 1 84 ? -0.743 -6.191 2.936 1.00 96.12 84 ALA A C 1
ATOM 686 O O . ALA A 1 84 ? -0.236 -5.535 2.035 1.00 96.12 84 ALA A O 1
ATOM 687 N N . TYR A 1 85 ? -1.384 -7.339 2.694 1.00 96.25 85 TYR A N 1
ATOM 688 C CA . TYR A 1 85 ? -1.517 -7.916 1.355 1.00 96.25 85 TYR A CA 1
ATOM 689 C C . TYR A 1 85 ? -2.217 -6.963 0.376 1.00 96.25 85 TYR A C 1
ATOM 691 O O . TYR A 1 85 ? -1.720 -6.751 -0.728 1.00 96.25 85 TYR A O 1
ATOM 699 N N . GLU A 1 86 ? -3.335 -6.352 0.776 1.00 95.69 86 GLU A N 1
ATOM 700 C CA . GLU A 1 86 ? -4.058 -5.386 -0.065 1.00 95.69 86 GLU A CA 1
ATOM 701 C C . GLU A 1 86 ? -3.212 -4.146 -0.393 1.00 95.69 86 GLU A C 1
ATOM 703 O O . GLU A 1 86 ? -3.283 -3.618 -1.505 1.00 95.69 86 GLU A O 1
ATOM 708 N N . GLN A 1 87 ? -2.383 -3.686 0.547 1.00 94.81 87 GLN A N 1
ATOM 709 C CA . GLN A 1 87 ? -1.435 -2.597 0.298 1.00 94.81 87 GLN A CA 1
ATOM 710 C C . GLN A 1 87 ? -0.323 -3.036 -0.661 1.00 94.81 87 GLN A C 1
ATOM 712 O O . GLN A 1 87 ? -0.136 -2.411 -1.705 1.00 94.81 87 GLN A O 1
ATOM 717 N N . SER A 1 88 ? 0.348 -4.154 -0.376 1.00 94.69 88 SER A N 1
ATOM 718 C CA . SER A 1 88 ? 1.427 -4.683 -1.218 1.00 94.69 88 SER A CA 1
ATOM 719 C C . SER A 1 88 ? 0.956 -4.999 -2.636 1.00 94.69 88 SER A C 1
ATOM 721 O O . SER A 1 88 ? 1.687 -4.758 -3.594 1.00 94.69 88 SER A O 1
ATOM 723 N N . LYS A 1 89 ? -0.279 -5.481 -2.805 1.00 94.94 89 LYS A N 1
ATOM 724 C CA . LYS A 1 89 ? -0.883 -5.726 -4.119 1.00 94.94 89 LYS A CA 1
ATOM 725 C C . LYS A 1 89 ? -0.936 -4.449 -4.959 1.00 94.94 89 LYS A C 1
ATOM 727 O O . LYS A 1 89 ? -0.570 -4.482 -6.131 1.00 94.94 89 LYS A O 1
ATOM 732 N N . LYS A 1 90 ? -1.333 -3.320 -4.365 1.00 93.38 90 LYS A N 1
ATOM 733 C CA . LYS A 1 90 ? -1.341 -2.016 -5.051 1.00 93.38 90 LYS A CA 1
ATOM 734 C C . LYS A 1 90 ? 0.070 -1.564 -5.420 1.00 93.38 90 LYS A C 1
ATOM 736 O O . LYS A 1 90 ? 0.275 -1.018 -6.500 1.00 93.38 90 LYS A O 1
ATOM 741 N N . ASP A 1 91 ? 1.059 -1.821 -4.577 1.00 92.62 91 ASP A N 1
ATOM 742 C CA . ASP A 1 91 ? 2.439 -1.446 -4.895 1.00 92.62 91 ASP A CA 1
ATOM 743 C C . ASP A 1 91 ? 3.030 -2.305 -6.019 1.00 92.62 91 ASP A C 1
ATOM 745 O O . ASP A 1 91 ? 3.705 -1.778 -6.902 1.00 92.62 91 ASP A O 1
ATOM 749 N N . ILE A 1 92 ? 2.697 -3.598 -6.063 1.00 94.31 92 ILE A N 1
ATOM 750 C CA . ILE A 1 92 ? 3.100 -4.502 -7.150 1.00 94.31 92 ILE A CA 1
ATOM 751 C C . ILE A 1 92 ? 2.477 -4.080 -8.486 1.00 94.31 92 ILE A C 1
ATOM 753 O O . ILE A 1 92 ? 3.171 -4.111 -9.503 1.00 94.31 92 ILE A O 1
ATOM 757 N N . THR A 1 93 ? 1.219 -3.612 -8.501 1.00 94.31 93 THR A N 1
ATOM 758 C CA . THR A 1 93 ? 0.569 -3.157 -9.750 1.00 94.31 93 THR A CA 1
ATOM 759 C C . THR A 1 93 ? 1.326 -2.024 -10.454 1.00 94.31 93 THR A C 1
ATOM 761 O O . THR A 1 93 ? 1.231 -1.883 -11.670 1.00 94.31 93 THR A O 1
ATOM 764 N N . ARG A 1 94 ? 2.163 -1.260 -9.737 1.00 95.44 94 ARG A N 1
ATOM 765 C CA . ARG A 1 94 ? 3.013 -0.215 -10.338 1.00 95.44 94 ARG A CA 1
ATOM 766 C C . ARG A 1 94 ? 4.042 -0.779 -11.320 1.00 95.44 94 ARG A C 1
ATOM 768 O O . ARG A 1 94 ? 4.426 -0.087 -12.258 1.00 95.44 94 ARG A O 1
ATOM 775 N N . TRP A 1 95 ? 4.468 -2.024 -11.123 1.00 94.81 95 TRP A N 1
ATOM 776 C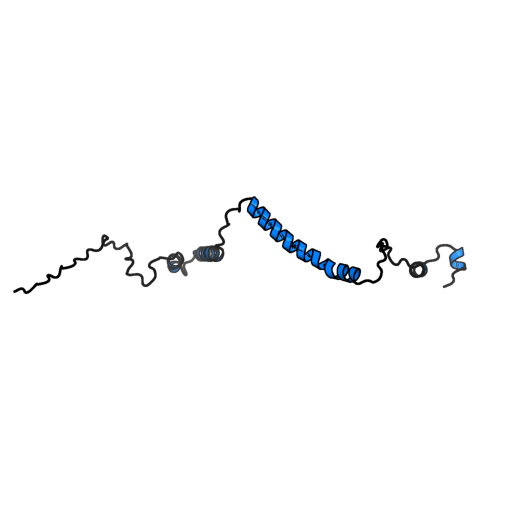 CA . TRP A 1 95 ? 5.468 -2.688 -11.960 1.00 94.81 95 TRP A CA 1
ATOM 777 C C . TRP A 1 95 ? 4.858 -3.423 -13.156 1.00 94.81 95 TRP A C 1
ATOM 779 O O . TRP A 1 95 ? 5.582 -3.751 -14.096 1.00 94.81 95 TRP A O 1
ATOM 789 N N . GLU A 1 96 ? 3.541 -3.651 -13.172 1.00 94.19 96 GLU A N 1
ATOM 790 C CA . GLU A 1 96 ? 2.862 -4.369 -14.259 1.00 94.19 96 GLU A CA 1
ATOM 791 C C . GLU A 1 96 ? 3.136 -3.774 -15.651 1.00 94.19 96 GLU A C 1
ATOM 793 O O . GLU A 1 96 ? 3.463 -4.549 -16.555 1.00 94.19 96 GLU A O 1
ATOM 798 N N . PRO A 1 97 ? 3.086 -2.440 -15.868 1.00 95.25 97 PRO A N 1
ATOM 799 C CA . PRO A 1 97 ? 3.359 -1.870 -17.185 1.00 95.25 97 PRO A CA 1
ATOM 800 C C . PRO A 1 97 ? 4.804 -2.098 -17.639 1.00 95.25 97 PRO A C 1
ATOM 802 O O . PRO A 1 97 ? 5.031 -2.382 -18.815 1.00 95.25 97 PRO A O 1
ATOM 805 N N . LEU A 1 98 ? 5.775 -1.999 -16.723 1.00 93.31 98 LEU A N 1
ATOM 806 C CA . LEU A 1 98 ? 7.191 -2.231 -17.021 1.00 93.31 98 LEU A CA 1
ATOM 807 C C . LEU A 1 98 ? 7.428 -3.699 -17.390 1.00 93.31 98 LEU A C 1
ATOM 809 O O . LEU A 1 98 ? 7.999 -3.993 -18.438 1.00 93.31 98 LEU A O 1
ATOM 813 N N . VAL A 1 99 ? 6.909 -4.623 -16.578 1.00 94.62 99 VAL A N 1
ATOM 814 C CA . VAL A 1 99 ? 7.016 -6.066 -16.830 1.00 94.62 99 VAL A CA 1
ATOM 815 C C . VAL A 1 99 ? 6.355 -6.439 -18.155 1.00 94.62 99 VAL A C 1
ATOM 817 O O . VAL A 1 99 ? 6.913 -7.231 -18.913 1.00 94.62 99 VAL A O 1
ATOM 820 N N . LYS A 1 100 ? 5.191 -5.860 -18.472 1.00 95.94 100 LYS A N 1
ATOM 821 C CA . LYS A 1 100 ? 4.507 -6.090 -19.750 1.00 95.94 100 LYS A CA 1
ATOM 822 C C . LYS A 1 100 ? 5.361 -5.632 -20.933 1.00 95.94 100 LYS A C 1
ATOM 824 O O . LYS A 1 100 ? 5.571 -6.418 -21.852 1.00 95.94 100 LYS A O 1
ATOM 829 N N . ARG A 1 101 ? 5.917 -4.417 -20.873 1.00 93.62 101 ARG A N 1
ATOM 830 C CA . ARG A 1 101 ? 6.833 -3.901 -21.905 1.00 93.62 101 ARG A CA 1
ATOM 831 C C . ARG A 1 101 ? 8.044 -4.810 -22.095 1.00 93.62 101 ARG A C 1
ATOM 833 O O . ARG A 1 101 ? 8.395 -5.103 -23.228 1.00 93.62 101 ARG A O 1
ATOM 840 N N . HIS A 1 102 ? 8.642 -5.296 -21.007 1.00 93.31 102 HIS A N 1
ATOM 841 C CA . HIS A 1 102 ? 9.781 -6.214 -21.091 1.00 93.31 102 HIS A CA 1
ATOM 842 C C . HIS A 1 102 ? 9.398 -7.569 -21.707 1.00 93.31 102 HIS A C 1
ATOM 844 O O . HIS A 1 102 ? 10.196 -8.148 -22.432 1.00 93.31 102 HIS A O 1
ATOM 850 N N . ARG A 1 103 ? 8.179 -8.073 -21.461 1.00 95.06 103 ARG A N 1
ATOM 851 C CA . ARG A 1 103 ? 7.688 -9.329 -22.063 1.00 95.06 103 ARG A CA 1
ATOM 852 C C . ARG A 1 103 ? 7.358 -9.210 -23.548 1.00 95.06 103 ARG A C 1
ATOM 854 O O . ARG A 1 103 ? 7.473 -10.196 -24.266 1.00 95.06 103 ARG A O 1
ATOM 861 N N . GLU A 1 104 ? 6.895 -8.042 -23.981 1.00 95.50 1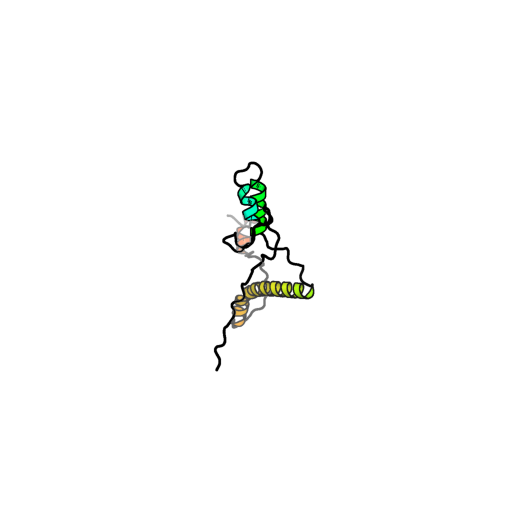04 GLU A N 1
ATOM 862 C CA . GLU A 1 104 ? 6.538 -7.764 -25.378 1.00 95.50 104 GLU A CA 1
ATOM 863 C C . GLU A 1 104 ? 7.752 -7.326 -26.219 1.00 95.50 104 GLU A C 1
ATOM 865 O O . GLU A 1 104 ? 7.667 -7.293 -27.446 1.00 95.50 104 GLU A O 1
ATOM 870 N N . ALA A 1 105 ? 8.882 -6.999 -25.583 1.00 93.69 105 ALA A N 1
ATOM 871 C CA . ALA A 1 105 ? 10.104 -6.586 -26.261 1.00 93.69 105 ALA A CA 1
ATOM 872 C C . ALA A 1 105 ? 10.741 -7.759 -27.044 1.00 93.69 105 ALA A C 1
ATOM 874 O O . ALA A 1 105 ? 10.984 -8.815 -26.460 1.00 93.69 105 ALA A O 1
ATOM 875 N N . PRO A 1 106 ? 11.080 -7.584 -28.339 1.00 93.25 106 PRO A N 1
ATOM 876 C CA . PRO A 1 106 ? 11.737 -8.626 -29.139 1.00 93.25 106 PRO A CA 1
ATOM 877 C C . PRO A 1 106 ? 13.133 -9.018 -28.636 1.00 93.25 106 PRO A C 1
ATOM 879 O O . PRO A 1 106 ? 13.531 -10.173 -28.755 1.00 93.25 106 PRO A O 1
ATOM 882 N N . THR A 1 107 ? 13.862 -8.055 -28.069 1.00 92.62 107 THR A N 1
ATOM 883 C CA . THR A 1 107 ? 15.203 -8.245 -27.513 1.00 92.62 107 THR A CA 1
ATOM 884 C C . THR A 1 107 ? 15.318 -7.431 -26.232 1.00 92.62 107 THR A C 1
ATOM 886 O O . THR A 1 107 ? 14.909 -6.270 -26.196 1.00 92.62 107 THR A O 1
ATOM 889 N N . LEU A 1 108 ? 15.889 -8.038 -25.193 1.00 89.88 108 LEU A N 1
ATOM 890 C CA . LEU A 1 108 ? 16.216 -7.381 -23.932 1.00 89.88 108 LEU A CA 1
ATOM 891 C C . LEU A 1 108 ? 17.734 -7.257 -23.819 1.00 89.88 108 LEU A C 1
ATOM 893 O O . LEU A 1 108 ? 18.448 -8.249 -23.961 1.00 89.88 108 LEU A O 1
ATOM 897 N N . TYR A 1 109 ? 18.202 -6.043 -23.551 1.00 86.94 109 TYR A N 1
ATOM 898 C CA . TYR A 1 109 ? 19.592 -5.759 -23.217 1.00 86.94 109 TYR A CA 1
ATOM 899 C C . TYR A 1 109 ? 19.672 -5.539 -21.708 1.00 86.94 109 TYR A C 1
ATOM 901 O O . TYR A 1 109 ? 18.898 -4.758 -21.157 1.00 86.94 109 TYR A O 1
ATOM 909 N N . PHE A 1 110 ? 20.556 -6.278 -21.044 1.00 87.94 110 PHE A N 1
ATOM 910 C CA . PHE A 1 110 ? 20.759 -6.199 -19.601 1.00 87.94 110 PHE A CA 1
ATOM 911 C C . PHE A 1 110 ? 22.082 -5.492 -19.337 1.00 87.94 110 PHE A C 1
ATOM 913 O O . PHE A 1 110 ? 23.109 -6.147 -19.175 1.00 87.94 110 PHE A O 1
ATOM 920 N N . ASP A 1 111 ? 22.030 -4.166 -19.320 1.00 82.56 111 ASP A N 1
ATOM 921 C CA . ASP A 1 111 ? 23.143 -3.326 -18.895 1.00 82.56 111 ASP A CA 1
ATOM 922 C C . ASP A 1 111 ? 22.897 -2.823 -17.467 1.00 82.56 111 ASP A C 1
ATOM 924 O O . ASP A 1 111 ? 21.775 -2.860 -16.952 1.00 82.56 111 ASP A O 1
ATOM 928 N N . GLU A 1 112 ? 23.962 -2.394 -16.798 1.00 76.62 112 GLU A N 1
ATOM 929 C CA . GLU A 1 112 ? 23.860 -1.772 -15.482 1.00 76.62 112 GLU A CA 1
ATOM 930 C C . GLU A 1 112 ? 23.190 -0.400 -15.657 1.00 76.62 112 GLU A C 1
ATOM 932 O O . GLU A 1 112 ? 23.680 0.440 -16.412 1.00 76.62 112 GLU A O 1
ATOM 937 N N . ASP A 1 113 ? 22.040 -0.194 -15.007 1.00 69.44 113 ASP A N 1
ATOM 938 C CA . ASP A 1 113 ? 21.249 1.041 -15.096 1.00 69.44 113 ASP A CA 1
ATOM 939 C C . ASP A 1 113 ? 21.944 2.134 -14.269 1.00 69.44 113 ASP A C 1
ATOM 941 O O . ASP A 1 113 ? 21.564 2.467 -13.144 1.00 69.44 113 ASP A O 1
ATOM 945 N N . VAL A 1 114 ? 23.084 2.600 -14.776 1.00 69.50 114 VAL A N 1
ATOM 946 C CA . VAL A 1 114 ? 23.881 3.646 -14.150 1.00 69.50 114 VAL A CA 1
ATOM 947 C C . VAL A 1 114 ? 23.484 4.967 -14.788 1.00 69.50 114 VAL A C 1
ATOM 949 O O . VAL A 1 114 ? 23.961 5.327 -15.865 1.00 69.50 114 VAL A O 1
ATOM 952 N N . ASP A 1 115 ? 22.641 5.724 -14.090 1.00 68.75 115 ASP A N 1
ATOM 953 C CA . ASP A 1 115 ? 22.431 7.144 -14.369 1.00 68.75 115 ASP A CA 1
ATOM 954 C C . ASP A 1 115 ? 23.730 7.904 -14.050 1.00 68.75 115 ASP A C 1
ATOM 956 O O . ASP A 1 115 ? 23.890 8.528 -13.001 1.00 68.75 115 ASP A O 1
ATOM 960 N N . LEU A 1 116 ? 24.700 7.853 -14.965 1.00 68.31 116 LEU A N 1
ATOM 961 C CA . LEU A 1 116 ? 25.981 8.558 -14.834 1.00 68.31 116 LEU A CA 1
ATOM 962 C C . LEU A 1 116 ? 25.832 10.088 -14.930 1.00 68.31 116 LEU A C 1
ATOM 964 O O . LEU A 1 116 ? 26.815 10.817 -14.794 1.00 68.31 116 LEU A O 1
ATOM 968 N N . GLY A 1 117 ? 24.612 10.587 -15.146 1.00 67.75 117 GLY A N 1
ATOM 969 C CA . GLY A 1 117 ? 24.355 11.972 -15.501 1.00 67.75 117 GLY A CA 1
ATOM 970 C C . GLY A 1 117 ? 24.935 12.302 -16.878 1.00 67.75 117 GLY A C 1
ATOM 971 O O . GLY A 1 117 ? 25.935 11.747 -17.334 1.00 67.75 117 GLY A O 1
ATOM 972 N N . PHE A 1 118 ? 24.312 13.238 -17.586 1.00 65.06 118 PHE A N 1
ATOM 973 C CA . PHE A 1 118 ? 24.819 13.685 -18.881 1.00 65.06 118 PHE A CA 1
ATOM 974 C C . PHE A 1 118 ? 25.989 14.655 -18.693 1.00 65.06 118 PHE A C 1
ATOM 976 O O . PHE A 1 118 ? 25.887 15.834 -19.024 1.00 65.06 118 PHE A O 1
ATOM 983 N N . SER A 1 119 ? 27.133 14.172 -18.207 1.00 66.44 119 SER A N 1
ATOM 984 C CA . SER A 1 119 ? 28.392 14.907 -18.358 1.00 66.44 119 SER A CA 1
ATOM 985 C C . SER A 1 119 ? 28.914 14.667 -19.774 1.00 66.44 119 SER A C 1
ATOM 987 O O . SER A 1 119 ? 29.892 13.963 -20.019 1.00 66.44 119 SER A O 1
ATOM 989 N N . THR A 1 120 ? 28.167 15.172 -20.758 1.00 78.44 120 THR A N 1
ATOM 990 C CA . THR A 1 120 ? 28.620 15.118 -22.146 1.00 78.44 120 THR A CA 1
ATOM 991 C C . THR A 1 120 ? 29.880 15.967 -22.271 1.00 78.44 120 THR A C 1
ATOM 993 O O . THR A 1 120 ? 29.994 17.029 -21.659 1.00 78.44 120 THR A O 1
ATOM 996 N N . VAL A 1 121 ? 30.826 15.530 -23.105 1.00 79.69 121 VAL A N 1
ATOM 997 C CA . VAL A 1 121 ? 32.054 16.297 -23.376 1.00 79.69 121 VAL A CA 1
ATOM 998 C C . VAL A 1 121 ? 31.719 17.720 -23.854 1.00 79.69 121 VAL A C 1
ATOM 1000 O O . VAL A 1 121 ? 32.451 18.654 -23.550 1.00 79.69 121 VAL A O 1
ATOM 1003 N N . GLY A 1 122 ? 30.575 17.900 -24.528 1.00 80.38 122 GLY A N 1
ATOM 1004 C CA . GLY A 1 122 ? 30.050 19.208 -24.923 1.00 80.38 122 GLY A CA 1
ATOM 1005 C C . GLY A 1 122 ? 29.635 20.102 -23.749 1.00 80.38 122 GLY A C 1
ATOM 1006 O O . GLY A 1 122 ? 29.982 21.278 -23.747 1.00 80.38 122 GLY A O 1
ATOM 1007 N N . ALA A 1 123 ? 28.958 19.561 -22.730 1.00 78.81 123 ALA A N 1
ATOM 1008 C CA . ALA A 1 123 ? 28.613 20.318 -21.522 1.00 78.81 123 ALA A CA 1
ATOM 1009 C C . ALA A 1 123 ? 29.875 20.746 -20.752 1.00 78.81 123 ALA A C 1
ATOM 1011 O O . ALA A 1 123 ? 30.024 21.913 -20.399 1.00 78.81 123 ALA A O 1
ATOM 1012 N N . ILE A 1 124 ? 30.836 19.828 -20.602 1.00 78.25 124 ILE A N 1
ATOM 1013 C CA . ILE A 1 124 ? 32.124 20.106 -19.948 1.00 78.25 124 ILE A CA 1
ATOM 1014 C C . ILE A 1 124 ? 32.919 21.168 -20.723 1.00 78.25 124 ILE A C 1
ATOM 1016 O O . ILE A 1 124 ? 33.539 22.041 -20.122 1.00 78.25 124 ILE A O 1
ATOM 1020 N N . ALA A 1 125 ? 32.902 21.112 -22.058 1.00 79.69 125 ALA A N 1
ATOM 1021 C CA . ALA A 1 125 ? 33.560 22.105 -22.901 1.00 79.69 125 ALA A CA 1
ATOM 1022 C C . ALA A 1 125 ? 32.880 23.484 -22.831 1.00 79.69 125 ALA A C 1
ATOM 1024 O O . ALA A 1 125 ? 33.570 24.495 -22.923 1.00 79.69 125 ALA A O 1
ATOM 1025 N N . SER A 1 126 ? 31.557 23.538 -22.646 1.00 78.44 126 SER A N 1
ATOM 1026 C CA . SER A 1 126 ? 30.806 24.796 -22.535 1.00 78.44 126 SER A CA 1
ATOM 1027 C C . SER A 1 126 ? 31.065 25.541 -21.223 1.00 78.44 126 SER A C 1
ATOM 1029 O O . SER A 1 126 ? 31.007 26.767 -21.205 1.00 78.44 126 SER A O 1
ATOM 1031 N N . GLU A 1 127 ? 31.336 24.825 -20.133 1.00 79.06 127 GLU A N 1
ATOM 1032 C CA . GLU A 1 127 ? 31.656 25.400 -18.815 1.00 79.06 127 GLU A CA 1
ATOM 1033 C C . GLU A 1 127 ? 33.168 25.629 -18.622 1.00 79.06 127 GLU A C 1
ATOM 1035 O O . GLU A 1 127 ? 33.634 26.002 -17.542 1.00 79.06 127 GLU A O 1
ATOM 1040 N N . PHE A 1 128 ? 33.973 25.372 -19.656 1.00 81.06 128 PHE A N 1
ATOM 1041 C CA . PHE A 1 128 ? 35.422 25.408 -19.544 1.00 81.06 128 PHE A CA 1
ATOM 1042 C C . PHE A 1 128 ? 35.976 26.838 -19.556 1.00 81.06 128 PHE A C 1
ATOM 1044 O O . PHE A 1 128 ? 35.976 27.520 -20.579 1.00 81.06 128 PHE A O 1
ATOM 1051 N N . GLU A 1 129 ? 36.579 27.250 -18.438 1.00 81.06 129 GLU A N 1
ATOM 1052 C CA . GLU A 1 129 ? 37.317 28.512 -18.338 1.00 81.06 129 GLU A CA 1
ATOM 1053 C C . GLU A 1 129 ? 38.849 28.301 -18.365 1.00 81.06 129 GLU A C 1
ATOM 1055 O O . GLU A 1 129 ? 39.405 27.530 -17.565 1.00 81.06 129 GLU A O 1
ATOM 1060 N N . PRO A 1 130 ? 39.593 28.999 -19.248 1.00 82.62 130 PRO A N 1
ATOM 1061 C CA . PRO A 1 130 ? 41.039 28.832 -19.378 1.00 82.62 130 PRO A CA 1
ATOM 1062 C C . PRO A 1 130 ? 41.809 29.443 -18.192 1.00 82.62 130 PRO A C 1
ATOM 1064 O O . PRO A 1 130 ? 42.015 30.653 -18.085 1.00 82.62 130 PRO A O 1
ATOM 1067 N N . ARG A 1 131 ? 42.322 28.576 -17.308 1.00 80.88 131 ARG A N 1
ATOM 1068 C CA . ARG A 1 131 ? 43.027 28.992 -16.077 1.00 80.88 131 ARG A CA 1
ATOM 1069 C C . ARG A 1 131 ? 44.493 29.403 -16.265 1.00 80.88 131 ARG A C 1
ATOM 1071 O O . ARG A 1 131 ? 44.985 30.192 -15.467 1.00 80.88 131 ARG A O 1
ATOM 1078 N N . THR A 1 132 ? 45.189 28.910 -17.293 1.00 87.06 132 THR A N 1
ATOM 1079 C CA . THR A 1 132 ? 46.634 29.152 -17.494 1.00 87.06 132 THR A CA 1
ATOM 1080 C C . THR A 1 132 ? 46.925 30.099 -18.655 1.00 87.06 132 THR A C 1
ATOM 1082 O O . THR A 1 132 ? 46.191 30.128 -19.644 1.00 87.06 132 THR A O 1
ATOM 1085 N N . ASP A 1 133 ? 48.038 30.835 -18.571 1.00 79.31 133 ASP A N 1
ATOM 1086 C CA . ASP A 1 133 ? 48.414 31.848 -19.571 1.00 79.31 133 ASP A CA 1
ATOM 1087 C C . ASP A 1 133 ? 48.637 31.258 -20.970 1.00 79.31 133 ASP A C 1
ATOM 1089 O O . ASP A 1 133 ? 48.343 31.900 -21.974 1.00 79.31 133 ASP A O 1
ATOM 1093 N N . LEU A 1 134 ? 49.099 30.006 -21.048 1.00 83.81 134 LEU A N 1
ATOM 1094 C CA . LEU A 1 134 ? 49.208 29.275 -22.312 1.00 83.81 134 LEU A CA 1
ATOM 1095 C C . LEU A 1 134 ? 47.828 28.986 -22.922 1.00 83.81 134 LEU A C 1
ATOM 1097 O O . LEU A 1 134 ? 47.632 29.186 -24.117 1.00 83.81 134 LEU A O 1
ATOM 1101 N N . ARG A 1 135 ? 46.852 28.557 -22.109 1.00 77.88 135 ARG A N 1
ATOM 1102 C CA . ARG A 1 135 ? 45.493 28.235 -22.579 1.00 77.88 135 ARG A CA 1
ATOM 1103 C C . ARG A 1 135 ? 44.723 29.482 -23.011 1.00 77.88 135 ARG A C 1
ATOM 1105 O O . ARG A 1 135 ? 44.041 29.423 -24.025 1.00 77.88 135 ARG A O 1
ATOM 1112 N N . ARG A 1 136 ? 44.891 30.613 -22.314 1.00 79.50 136 ARG A N 1
ATOM 1113 C CA . ARG A 1 136 ? 44.287 31.904 -22.706 1.00 79.50 136 ARG A CA 1
ATOM 1114 C C . ARG A 1 136 ? 44.800 32.424 -24.053 1.00 79.50 136 ARG A C 1
ATOM 1116 O O . ARG A 1 136 ? 44.066 33.101 -24.753 1.00 79.50 136 ARG A O 1
ATOM 1123 N N . LYS A 1 137 ? 46.052 32.118 -24.416 1.00 80.88 137 LYS A N 1
ATOM 1124 C CA . LYS A 1 137 ? 46.629 32.495 -25.720 1.00 80.88 137 LYS A CA 1
ATOM 1125 C C . LYS A 1 137 ? 46.162 31.593 -26.866 1.00 80.88 137 LYS A C 1
ATOM 1127 O O . LYS A 1 137 ? 46.102 32.053 -27.998 1.00 80.88 137 LYS A O 1
ATOM 1132 N N . LEU A 1 138 ? 45.884 30.319 -26.578 1.00 79.88 138 LEU A N 1
ATOM 1133 C CA . LEU A 1 138 ? 45.480 29.318 -27.575 1.00 79.88 138 LEU A CA 1
ATOM 1134 C C . LEU A 1 138 ? 43.974 29.298 -27.852 1.00 79.88 138 LEU A C 1
ATOM 1136 O O . LEU A 1 138 ? 43.575 28.910 -28.945 1.00 79.88 138 LEU A O 1
ATOM 1140 N N . LEU A 1 139 ? 43.152 29.692 -26.880 1.00 66.94 139 LEU A N 1
ATOM 1141 C CA . LEU A 1 139 ? 41.699 29.785 -27.010 1.00 66.94 139 LEU A CA 1
ATOM 1142 C C . LEU A 1 139 ? 41.283 31.261 -26.912 1.00 66.94 139 LEU A C 1
ATOM 1144 O O . LEU A 1 139 ? 40.984 31.731 -25.812 1.00 66.94 139 LEU A O 1
ATOM 1148 N N . PRO A 1 140 ? 41.329 32.016 -28.026 1.00 61.44 140 PRO A N 1
ATOM 1149 C CA . PRO A 1 140 ? 40.728 33.337 -28.091 1.00 61.44 140 PRO A CA 1
ATOM 1150 C C . PRO A 1 140 ? 39.207 33.164 -28.173 1.00 61.44 140 PRO A C 1
ATOM 1152 O O . PRO A 1 140 ? 38.721 32.406 -29.011 1.00 61.44 140 PRO A O 1
ATOM 1155 N N . TRP A 1 141 ? 38.476 33.819 -27.274 1.00 54.34 141 TRP A N 1
ATOM 1156 C CA . TRP A 1 141 ? 37.029 33.991 -27.409 1.00 54.34 141 TRP A CA 1
ATOM 1157 C C . TRP A 1 141 ? 36.713 34.833 -28.646 1.00 54.34 141 TRP A C 1
ATOM 1159 O O . TRP A 1 141 ? 37.446 35.828 -28.865 1.00 54.34 141 TRP A O 1
#

InterPro domains:
  IPR006709 Small-subunit processome, Utp14 [PTHR14150] (5-137)

Secondary structure (DSSP, 8-state):
-----PPPP------SS---TTS--TTSSSSSS---HHHHHGGGTT-TT-HHHHHHHHHHHHT----PPPPPHHHHHHHHHHHHHHHHHHHHHTTHHHHHHHHH-S--------------HHHHHHT----SHHHHHHS--

Organism: NCBI:txid56036

pLDDT: mean 77.07, std 14.56, range [35.75, 97.12]

Radius of gyration: 44.41 Å; chains: 1; bounding box: 134×67×74 Å

=== Feature glossary ===
Annotated list of the representations used here:

Nearest PDB structures. The Foldseek neighbor list gives the closest experimentally determined structures in the PDB, ranked by structural alignment. TM-score near 1 means near-identical fold; near 0.3 means only rough topology match. This is how one finds what a novel AlphaFold prediction most resembles in the solved-structure universe.

Foldseek 3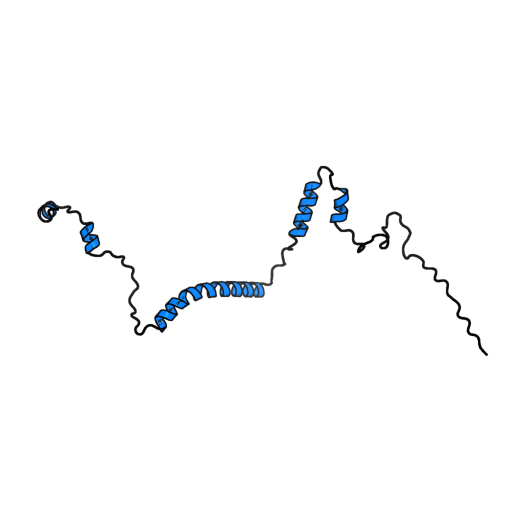Di. Foldseek's 3Di representation compresses backbone geometry into a per-residue letter drawn from a learned twenty-state alphabet. It capt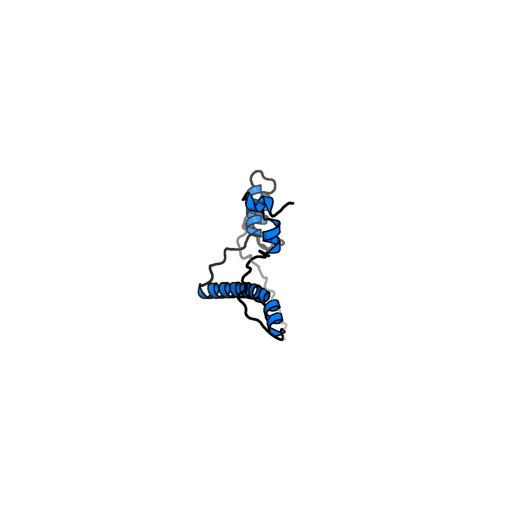ures the tertiary interaction pattern around each residue — which residues are packed against it in space, regardless of where they are in sequence.

Radius of gyration, Cα contacts, bounding box. Radius of gyration (Rg) is the root-mean-square distance of Cα atoms from their centroid — a single number for overall size and compactness. A globular domain of N residues has Rg ≈ 2.2·N^0.38 Å; an extended or disordered chain has a much larger Rg. The Cα contact count is the number of residue pairs whose Cα atoms are within 8 Å and are more than four positions apart in sequence — a standard proxy for tertiary packing density. The bounding box is the smallest axis-aligned box enclosing all Cα atoms.

InterPro / GO / CATH / organism. The annotation block draws on four external resources. InterPro: which protein families and domains the sequence belongs to. GO: standardized terms for what the protein does, what process it participates in, and where in the cell it acts. CATH: which structural fold it has in the CATH hierarchy. Organism: the species of origin.

mmCIF coordinates. The mmCIF block holds the 3D Cartesian coordinates of each backbone atom (N, Cα, C, O) in ångströms. mmCIF is the PDB's canonical archive format — a tagged-loop text representation of the atomic model.

pLDDT. pLDDT is the predicted lDDT-Cα score: AlphaFold's confidence that the local environment of each residue (all inter-atomic distances within 15 Å) is correctly placed. It is a per-residue number between 0 and 100, with higher meaning more reliable.

Backbone torsions (φ/ψ). φ (phi) and ψ (psi) are the two rotatable backbone dihedrals per residue: φ is the C(i-1)–N–Cα–C torsion, ψ is the N–Cα–C–N(i+1) torsion, both in degrees on (−180°, 180°]. α-helical residues cluster near (−60°, −45°); β-strand residues near (−120°, +130°). A Ramachandran plot is simply a scatter of (φ, ψ) for every residue.

B-factor. For experimental (PDB) structures, the B-factor (temperature factor) quantifies the positional spread of each atom in the crystal — a combination of thermal vibration and static disorder — in units of Å². High B-factors mark flexible loops or poorly resolved regions; low B-factors mark the rigid, well-ordered core.

Secondary structure (3-state, P-SEA). SS3 is a coarse helix/strand/coil call (letters a/b/c) made by the P-SEA algorithm from inter-Cα distances and dihedrals. It is less detailed than DSSP but needs only Cα positions.

Predicted aligned error. Predicted aligned error is AlphaFold's pairwise confidence. Unlike pLDDT (per-residue), PAE is per-residue-pair and captures whether two parts of the structure are correctly placed relative to each other. Units are ångströms of expected positional error.

Solvent-accessible surface area. Solvent-accessible surface area (SASA) is the area in Å² traced out by the centre of a 1.4 Å probe sphere (a water molecule) rolled over the protein's van der Waals surface (Shrake–Rupley / Lee–Richards construction). Buried residues have near-zero SASA; fully exposed residues can exceed 200 Å². The total SASA scales roughly with the number of surface residues.

Secondary structure (8-state, DSSP). The SS8 string is DSSP's per-residue secondary-structure call. α-helix (H) means an i→i+4 H-bond ladder; β-strand (E) means the residue participates in a β-sheet; 3₁₀ (G) and π (I) are tighter and wider helices; T/S are turns/bends; '-' is loop.

Rendered structure images. Structure images are PyMOL renders from six orthogonal camera directions. Cartoon representation draws helices as coils and strands as arrows; sticks shows the backbone as bonds; surface shows the solvent-excluded envelope. Rainbow coloring maps sequence position to hue (blue→red, N→C); chain coloring assigns a distinct color per polypeptide.

Sequence. The amino-acid sequence is the protein's primary structure: the linear order of residues from the N-terminus to the C-terminus, written in one-letter code. Everything else here — the 3D coordinates, the secondary structure, the domain annotations — is ultimately a consequence of this string.

Contact-map, Ramachandran, and PAE plots. Three diagnostic plots accompany the record. The Cα contact map visualizes the tertiary structure as a 2D adjacency matrix (8 Å cutoff, sequence-local contacts suppressed). The Ramachandran plot shows the distribution of backbone (φ, ψ) torsions, with points in the α and β basins reflecting secondary structure content. The PAE plot shows AlphaFold's inter-residue confidence as a color matrix.